Protein AF-A0A7Y3AID7-F1 (afdb_monomer)

Nearest PDB structures (foldseek):
  7nhk-assembly1_0  TM=3.165E-01  e=6.121E+00  Enterococcus faecalis

Mean predicted aligned error: 5.49 Å

pLDDT: mean 89.4, std 6.48, range [61.75, 96.12]

Solvent-accessible surface area (backbone atoms only — not comparable to full-atom values): 4157 Å² total; per-residue (Å²): 92,59,68,59,16,53,51,30,37,53,50,12,61,56,33,47,64,48,24,60,55,46,51,79,61,52,78,78,78,57,68,72,67,57,68,73,52,87,52,69,69,60,52,54,53,51,54,51,53,49,42,52,51,46,37,54,59,40,59,43,48,23,61,54,28,38,52,50,14,52,55,36,39,66,72,57,110

Secondary structure (DSSP, 8-state):
-HHHHHHHHHHHHHHHHHHHHHHTTPPPPPHHHHHT---HHHHHHHHHHHHHHHHHHHHTHHHHHHHHHHHHHHTT-

Structure (mmCIF, N/CA/C/O backbone):
data_AF-A0A7Y3AID7-F1
#
_entry.id   AF-A0A7Y3AID7-F1
#
loop_
_atom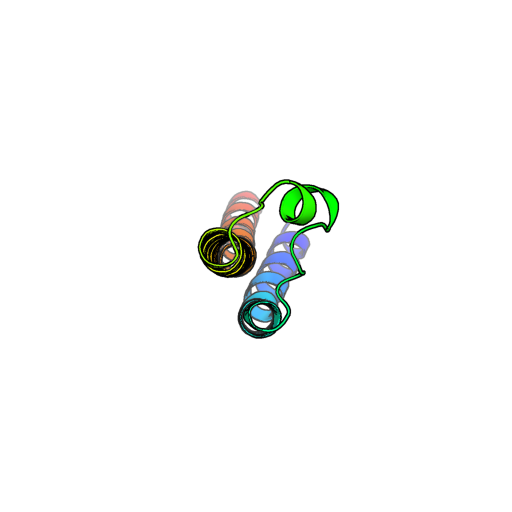_site.group_PDB
_atom_site.id
_atom_site.type_symbol
_atom_site.label_atom_id
_atom_site.label_alt_id
_atom_site.label_comp_id
_atom_site.label_asym_id
_atom_site.label_entity_id
_atom_site.label_seq_id
_atom_site.pdbx_PDB_ins_code
_atom_site.Cartn_x
_atom_site.Cartn_y
_atom_site.Cartn_z
_atom_site.occupancy
_atom_site.B_iso_or_equiv
_atom_site.auth_seq_id
_atom_site.auth_comp_id
_atom_site.auth_asym_id
_atom_site.auth_atom_id
_atom_site.pdbx_PDB_model_num
ATOM 1 N N . MET A 1 1 ? -22.028 2.386 15.464 1.00 64.19 1 MET A N 1
ATOM 2 C CA . MET A 1 1 ? -20.608 2.779 15.279 1.00 64.19 1 MET A CA 1
ATOM 3 C C . MET A 1 1 ? -19.614 1.714 15.757 1.00 64.19 1 MET A C 1
ATOM 5 O O . MET A 1 1 ? -18.640 1.482 15.056 1.00 64.19 1 MET A O 1
ATOM 9 N N . LYS A 1 2 ? -19.883 0.984 16.855 1.00 79.69 2 LYS A N 1
ATOM 10 C CA . LYS A 1 2 ? -19.003 -0.103 17.347 1.00 79.69 2 LYS A CA 1
ATOM 11 C C . LYS A 1 2 ? -18.747 -1.235 16.333 1.00 79.69 2 LYS A C 1
ATOM 13 O O . LYS A 1 2 ? -17.627 -1.712 16.224 1.00 79.69 2 LYS A O 1
ATOM 18 N N . SER A 1 3 ? -19.760 -1.644 15.561 1.00 89.75 3 SER A N 1
ATOM 19 C CA . SER A 1 3 ? -19.592 -2.663 14.506 1.00 89.75 3 SER A CA 1
ATOM 20 C C . SER A 1 3 ? -18.674 -2.183 13.369 1.00 89.75 3 SER A C 1
ATOM 22 O O . SER A 1 3 ? -17.772 -2.913 12.977 1.00 89.75 3 SER A O 1
ATOM 24 N N . LEU A 1 4 ? -18.827 -0.932 12.919 1.00 90.06 4 LEU A N 1
ATOM 25 C CA . LEU A 1 4 ? -17.990 -0.341 11.866 1.00 90.06 4 LEU A CA 1
ATOM 26 C C . LEU A 1 4 ? -16.517 -0.225 12.289 1.00 90.06 4 LEU A C 1
ATOM 28 O O . LEU A 1 4 ? -15.634 -0.552 11.505 1.00 90.06 4 LEU A O 1
ATOM 32 N N . SER A 1 5 ? -16.255 0.176 13.538 1.00 90.56 5 SER A N 1
ATOM 33 C CA . SER A 1 5 ? -14.893 0.202 14.092 1.00 90.56 5 SER A CA 1
ATOM 34 C C . SER A 1 5 ? -14.246 -1.191 14.074 1.00 90.56 5 SER A C 1
ATOM 36 O O . SER A 1 5 ? -13.143 -1.339 13.554 1.00 90.56 5 SER A O 1
ATOM 38 N N . LYS A 1 6 ? -14.964 -2.237 14.514 1.00 92.31 6 LYS A N 1
ATOM 39 C CA . LYS A 1 6 ? -14.465 -3.623 14.452 1.00 92.31 6 LYS A CA 1
ATOM 40 C C . LYS A 1 6 ? -14.151 -4.073 13.024 1.00 92.31 6 LYS A C 1
ATOM 42 O O . LYS A 1 6 ? -13.135 -4.724 12.810 1.00 92.31 6 LYS A O 1
ATOM 47 N N . VAL A 1 7 ? -15.001 -3.729 12.054 1.00 95.38 7 VAL A N 1
ATOM 48 C CA . VAL A 1 7 ? -14.763 -4.056 10.638 1.00 95.38 7 VAL A CA 1
ATOM 49 C C . VAL A 1 7 ? -13.491 -3.374 10.134 1.00 95.38 7 VAL A C 1
ATOM 51 O O . VAL A 1 7 ? -12.640 -4.043 9.559 1.00 95.38 7 VAL A O 1
ATOM 54 N N . LEU A 1 8 ? -13.321 -2.075 10.393 1.00 93.00 8 LEU A N 1
ATOM 55 C CA . LEU A 1 8 ? -12.118 -1.341 9.987 1.00 93.00 8 LEU A CA 1
ATOM 56 C C . LEU A 1 8 ? -10.852 -1.857 10.669 1.00 93.00 8 LEU A C 1
ATOM 58 O O . LEU A 1 8 ? -9.804 -1.898 10.036 1.00 93.00 8 LEU A O 1
ATOM 62 N N . PHE A 1 9 ? -10.945 -2.289 11.925 1.00 94.38 9 PHE A N 1
ATOM 63 C CA . PHE A 1 9 ? -9.825 -2.891 12.637 1.00 94.38 9 PHE A CA 1
ATOM 64 C C . PHE A 1 9 ? -9.368 -4.192 11.965 1.00 94.38 9 PHE A C 1
ATOM 66 O O . PHE A 1 9 ? -8.192 -4.346 11.638 1.00 94.38 9 PHE A O 1
ATOM 73 N N . TRP A 1 10 ? -10.307 -5.102 11.683 1.00 95.75 10 TRP A N 1
ATOM 74 C CA . TRP A 1 10 ? -10.005 -6.355 10.989 1.00 95.75 10 TRP A CA 1
ATOM 75 C C . TRP A 1 10 ? -9.512 -6.128 9.559 1.00 95.75 10 TRP A C 1
ATOM 77 O O . TRP A 1 10 ? -8.552 -6.774 9.146 1.00 95.75 10 TRP A O 1
ATOM 87 N N . LEU A 1 11 ? -10.107 -5.183 8.822 1.00 95.19 11 LEU A N 1
ATOM 88 C CA . LEU A 1 11 ? -9.616 -4.777 7.503 1.00 95.19 11 LEU A CA 1
ATOM 89 C C . LEU A 1 11 ? -8.213 -4.171 7.585 1.00 95.19 11 LEU A C 1
ATOM 91 O O . LEU A 1 11 ? -7.389 -4.454 6.724 1.00 95.19 11 LEU A O 1
ATOM 95 N N . GLY A 1 12 ? -7.917 -3.389 8.623 1.00 94.75 12 GLY A N 1
ATOM 96 C CA . GLY A 1 12 ? -6.591 -2.834 8.876 1.00 94.75 12 GLY A CA 1
ATOM 97 C C . GLY A 1 12 ? -5.548 -3.928 9.076 1.00 94.75 12 GLY A C 1
ATOM 98 O O . GLY A 1 12 ? -4.538 -3.929 8.379 1.00 94.75 12 GLY A O 1
ATOM 99 N N . ILE A 1 13 ? -5.823 -4.914 9.935 1.00 95.75 13 ILE A N 1
ATOM 100 C CA . ILE A 1 13 ? -4.936 -6.073 10.130 1.00 95.75 13 ILE A CA 1
ATOM 101 C C . ILE A 1 13 ? -4.757 -6.844 8.823 1.00 95.75 13 ILE A C 1
ATOM 103 O O . ILE A 1 13 ? -3.632 -7.139 8.428 1.00 95.75 13 ILE A O 1
ATOM 107 N N . LEU A 1 14 ? -5.858 -7.148 8.136 1.00 95.81 14 LEU A N 1
ATOM 108 C CA . LEU A 1 14 ? -5.833 -7.910 6.895 1.00 95.81 14 LEU A CA 1
ATOM 109 C C . LEU A 1 14 ? -5.090 -7.156 5.779 1.00 95.81 14 LEU A C 1
ATOM 111 O O . LEU A 1 14 ? -4.407 -7.770 4.965 1.00 95.81 14 LEU A O 1
ATOM 115 N N . SER A 1 15 ? -5.160 -5.824 5.768 1.00 94.56 15 SER A N 1
ATOM 116 C CA . SER A 1 15 ? -4.472 -4.996 4.780 1.00 94.56 15 SER A CA 1
ATOM 117 C C . SER A 1 15 ? -2.950 -5.025 4.914 1.00 94.56 15 SER A C 1
ATOM 119 O O . SER A 1 15 ? -2.274 -4.716 3.943 1.00 94.56 15 SER A O 1
ATOM 121 N N . ILE A 1 16 ? -2.386 -5.443 6.055 1.00 92.19 16 ILE A N 1
ATOM 122 C CA . ILE A 1 16 ? -0.929 -5.548 6.237 1.00 92.19 16 ILE A CA 1
ATOM 123 C C . ILE A 1 16 ? -0.326 -6.562 5.247 1.00 92.19 16 ILE A C 1
ATOM 125 O O . ILE A 1 16 ? 0.458 -6.142 4.393 1.00 92.19 16 ILE A O 1
ATOM 129 N N . PRO A 1 17 ? -0.697 -7.860 5.266 1.00 94.56 17 PRO A N 1
ATOM 130 C CA . PRO A 1 17 ? -0.175 -8.819 4.296 1.00 94.56 17 PRO A CA 1
ATOM 131 C C . PRO A 1 17 ? -0.608 -8.490 2.865 1.00 94.56 17 PRO A C 1
ATOM 133 O O . PRO A 1 17 ? 0.192 -8.647 1.946 1.00 94.56 17 PRO A O 1
ATOM 136 N N . PHE A 1 18 ? -1.827 -7.974 2.656 1.00 92.81 18 PHE A N 1
ATOM 137 C CA . PHE A 1 18 ? -2.243 -7.533 1.321 1.00 92.81 18 PHE A CA 1
ATOM 138 C C . PHE A 1 18 ? -1.378 -6.396 0.792 1.00 92.81 18 PHE A C 1
ATOM 140 O O . PHE A 1 18 ? -1.085 -6.378 -0.400 1.00 92.81 18 PHE A O 1
ATOM 147 N N . SER A 1 19 ? -0.939 -5.481 1.658 1.00 91.75 19 SER A N 1
ATOM 148 C CA . SER A 1 19 ? -0.130 -4.354 1.219 1.00 91.75 19 SER A CA 1
ATOM 149 C C . SER A 1 19 ? 1.258 -4.786 0.757 1.00 91.75 19 SER A C 1
ATOM 151 O O . SER A 1 19 ? 1.764 -4.321 -0.263 1.00 91.75 19 SER A O 1
ATOM 153 N N . TRP A 1 20 ? 1.828 -5.765 1.456 1.00 90.00 20 TRP A N 1
ATOM 154 C CA . TRP A 1 20 ? 3.077 -6.397 1.068 1.00 90.00 20 TRP A CA 1
ATOM 155 C C . TRP A 1 20 ? 2.942 -7.191 -0.238 1.00 90.00 20 TRP A C 1
ATOM 157 O O . TRP A 1 20 ? 3.770 -7.041 -1.131 1.00 90.00 20 TRP A O 1
ATOM 167 N N . LEU A 1 21 ? 1.871 -7.977 -0.398 1.00 91.75 21 LEU A N 1
ATOM 168 C CA . LEU A 1 21 ? 1.603 -8.708 -1.644 1.00 91.75 21 LEU A CA 1
ATOM 169 C C . LEU A 1 21 ? 1.413 -7.762 -2.832 1.00 91.75 21 LEU A C 1
ATOM 171 O O . LEU A 1 21 ? 1.951 -8.007 -3.910 1.00 91.75 21 LEU A O 1
ATOM 175 N N . ALA A 1 22 ? 0.685 -6.665 -2.634 1.00 90.12 22 ALA A N 1
ATOM 176 C CA . ALA A 1 22 ? 0.455 -5.672 -3.670 1.00 90.12 22 ALA A CA 1
ATOM 177 C C . ALA A 1 22 ? 1.759 -5.029 -4.155 1.00 90.12 22 ALA A C 1
ATOM 179 O O . ALA A 1 22 ? 1.839 -4.687 -5.331 1.00 90.12 22 ALA A O 1
ATOM 180 N N . TRP A 1 23 ? 2.797 -4.935 -3.316 1.00 84.62 23 TRP A N 1
ATOM 181 C CA . TRP A 1 23 ? 4.115 -4.432 -3.721 1.00 84.62 23 TRP A CA 1
ATOM 182 C C . TRP A 1 23 ? 4.701 -5.194 -4.922 1.00 84.62 23 TRP A C 1
ATOM 184 O O . TRP A 1 23 ? 5.369 -4.604 -5.769 1.00 84.62 23 TRP A O 1
ATOM 194 N N . PHE A 1 24 ? 4.405 -6.492 -5.042 1.00 84.94 24 PHE A N 1
ATOM 195 C CA . PHE A 1 24 ? 4.873 -7.338 -6.145 1.00 84.94 24 PHE A CA 1
ATOM 196 C C . PHE A 1 24 ? 3.999 -7.267 -7.404 1.00 84.94 24 PHE A C 1
ATOM 198 O O . PHE A 1 24 ? 4.405 -7.762 -8.451 1.00 84.94 24 PHE A O 1
ATOM 205 N N . ILE A 1 25 ? 2.812 -6.659 -7.322 1.00 87.31 25 ILE A N 1
ATOM 206 C CA . ILE A 1 25 ? 1.807 -6.620 -8.399 1.00 87.31 25 ILE A CA 1
ATOM 207 C C . ILE A 1 25 ? 1.623 -5.175 -8.894 1.00 87.31 25 ILE A C 1
ATOM 209 O O . ILE A 1 25 ? 0.532 -4.779 -9.297 1.0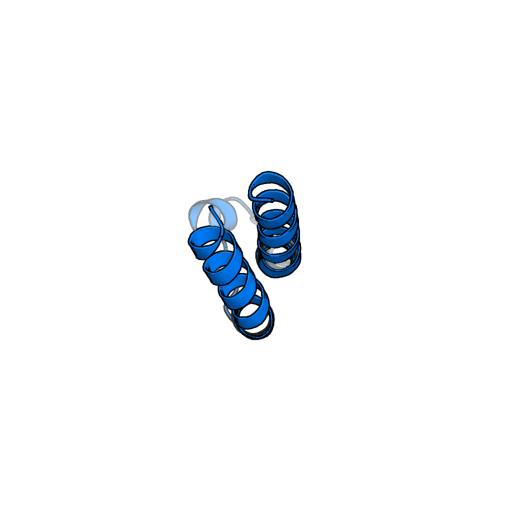0 87.31 25 ILE A O 1
ATOM 213 N N . ALA A 1 26 ? 2.670 -4.346 -8.831 1.00 79.75 26 ALA A N 1
ATOM 214 C CA . ALA A 1 26 ? 2.573 -2.965 -9.291 1.00 79.75 26 ALA A CA 1
ATOM 215 C C . ALA A 1 26 ? 2.078 -2.923 -10.753 1.00 79.75 26 ALA A C 1
ATOM 217 O O . ALA A 1 26 ? 2.682 -3.574 -11.613 1.00 79.75 26 ALA A O 1
ATOM 218 N N . PRO A 1 27 ? 0.978 -2.205 -11.047 1.00 82.38 27 PRO A N 1
ATOM 219 C CA . PRO A 1 27 ? 0.480 -2.096 -12.408 1.00 82.38 27 PRO A CA 1
ATOM 220 C C . PRO A 1 27 ? 1.530 -1.419 -13.293 1.00 82.38 27 PRO A C 1
ATOM 222 O O . PRO A 1 27 ? 2.279 -0.552 -12.845 1.00 82.38 27 PRO A O 1
ATOM 225 N N . ALA A 1 28 ? 1.597 -1.823 -14.560 1.00 81.44 28 ALA A N 1
ATOM 226 C CA . ALA A 1 28 ? 2.470 -1.157 -15.514 1.00 81.44 28 ALA A CA 1
ATOM 227 C C . ALA A 1 28 ? 1.991 0.283 -15.757 1.00 81.44 28 ALA A C 1
ATOM 229 O O . ALA A 1 28 ? 0.787 0.563 -15.760 1.00 81.44 28 ALA A O 1
ATOM 230 N N . LEU A 1 29 ? 2.939 1.187 -16.010 1.00 82.06 29 LEU A N 1
ATOM 231 C CA . LEU A 1 29 ? 2.618 2.525 -16.496 1.00 82.06 29 LEU A CA 1
ATOM 232 C C . LEU A 1 29 ? 1.842 2.432 -17.814 1.00 82.06 29 LEU A C 1
ATOM 234 O O . LEU A 1 29 ? 2.123 1.589 -18.667 1.00 82.06 29 LEU A O 1
ATOM 238 N N . GLY A 1 30 ? 0.861 3.320 -17.980 1.00 83.31 30 GLY A N 1
ATOM 239 C CA . GLY A 1 30 ? 0.026 3.346 -19.175 1.00 83.31 30 GLY A CA 1
ATOM 240 C C . GLY A 1 30 ? 0.867 3.519 -20.450 1.00 83.31 30 GLY A C 1
ATOM 241 O O . GLY A 1 30 ? 1.786 4.347 -20.465 1.00 83.31 30 GLY A O 1
ATOM 242 N N . PRO A 1 31 ? 0.547 2.791 -21.537 1.00 78.06 31 PRO A N 1
ATOM 243 C CA . PRO A 1 31 ? 1.328 2.828 -22.773 1.00 78.06 31 PRO A CA 1
ATOM 244 C C . PRO A 1 31 ? 1.381 4.229 -23.393 1.00 78.06 31 PRO A C 1
ATOM 246 O O . PRO A 1 31 ? 2.377 4.583 -24.014 1.00 78.06 31 PRO A O 1
ATOM 249 N N . GLU A 1 32 ? 0.355 5.051 -23.171 1.00 81.88 32 GLU A N 1
ATOM 250 C CA . GLU A 1 32 ? 0.300 6.445 -23.617 1.00 81.88 32 GLU A CA 1
ATOM 251 C C . GLU A 1 32 ? 1.446 7.286 -23.025 1.00 81.88 32 GLU A C 1
ATOM 253 O O . GLU A 1 32 ? 2.202 7.910 -23.769 1.00 81.88 32 GLU A O 1
ATOM 258 N N . VAL A 1 33 ? 1.666 7.208 -21.707 1.00 78.75 33 VAL A N 1
ATOM 259 C CA . VAL A 1 33 ? 2.748 7.933 -21.014 1.00 78.75 33 VAL A CA 1
ATOM 260 C C . VAL A 1 33 ? 4.114 7.415 -21.461 1.00 78.75 33 VAL A C 1
ATOM 262 O O . VAL A 1 33 ? 5.002 8.202 -21.783 1.00 78.75 33 VAL A O 1
ATOM 265 N N . MET A 1 34 ? 4.272 6.094 -21.562 1.00 84.31 34 MET A N 1
ATOM 266 C CA . MET A 1 34 ? 5.550 5.478 -21.933 1.00 84.31 34 MET A CA 1
ATOM 267 C C . MET A 1 34 ? 5.929 5.727 -23.399 1.00 84.31 34 MET A C 1
ATOM 269 O O . MET A 1 34 ? 7.111 5.863 -23.714 1.00 84.31 34 MET A O 1
ATOM 273 N N . SER A 1 35 ? 4.941 5.838 -24.294 1.00 82.62 35 SER A N 1
ATOM 274 C CA . SER A 1 35 ? 5.163 6.131 -25.716 1.00 82.62 35 SER A CA 1
ATOM 275 C C . SER A 1 35 ? 5.714 7.538 -25.965 1.00 82.62 35 SER A C 1
ATOM 277 O O . SER A 1 35 ? 6.434 7.743 -26.940 1.00 82.62 35 SER A O 1
ATOM 279 N N . SER A 1 36 ? 5.439 8.481 -25.057 1.00 84.19 36 SER A N 1
ATOM 280 C CA . SER A 1 36 ? 5.913 9.868 -25.149 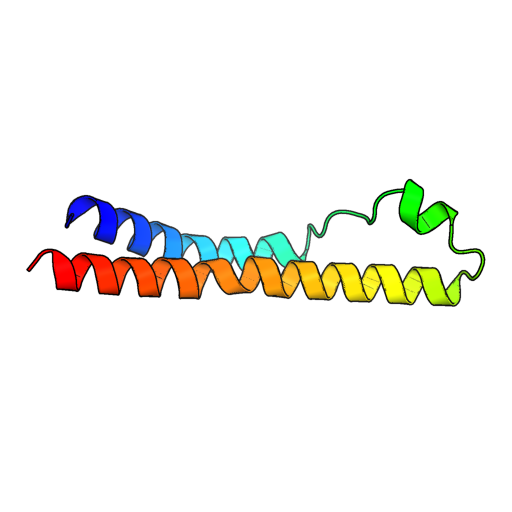1.00 84.19 36 SER A CA 1
ATOM 281 C C . SER A 1 36 ? 7.398 10.047 -24.797 1.00 84.19 36 SER A C 1
ATOM 283 O O . SER A 1 36 ? 7.992 11.073 -25.125 1.00 84.19 36 SER A O 1
ATOM 285 N N . ILE A 1 37 ? 8.019 9.046 -24.161 1.00 84.75 37 ILE A N 1
ATOM 286 C CA . ILE A 1 37 ? 9.417 9.083 -23.717 1.00 84.75 37 ILE A CA 1
ATOM 287 C C . ILE A 1 37 ? 10.276 8.351 -24.747 1.00 84.75 37 ILE A C 1
ATOM 289 O O . ILE A 1 37 ? 10.095 7.153 -24.954 1.00 84.75 37 ILE A O 1
ATOM 293 N N . SER A 1 38 ? 11.218 9.038 -25.390 1.00 84.75 38 SER A N 1
ATOM 294 C CA . SER A 1 38 ? 12.119 8.443 -26.391 1.00 84.75 38 SER A CA 1
ATOM 295 C C . SER A 1 38 ? 13.341 7.744 -25.782 1.00 84.75 38 SER A C 1
ATOM 297 O O . SER A 1 38 ? 13.845 6.788 -26.369 1.00 84.75 38 SER A O 1
ATOM 299 N N . ASP A 1 39 ? 13.802 8.188 -24.610 1.00 91.00 39 ASP A N 1
ATOM 300 C CA . ASP A 1 39 ? 14.998 7.660 -23.947 1.00 91.00 39 ASP A CA 1
ATOM 301 C C . ASP A 1 39 ? 14.695 6.393 -23.112 1.00 91.00 39 ASP A C 1
ATOM 303 O O . ASP A 1 39 ? 13.885 6.451 -22.177 1.00 91.00 39 ASP A O 1
ATOM 307 N N . PRO A 1 40 ? 15.344 5.244 -23.395 1.00 87.50 40 PRO A N 1
ATOM 308 C CA . PRO A 1 40 ? 15.169 4.020 -22.616 1.00 87.50 40 PRO A CA 1
ATOM 309 C C . PRO A 1 40 ? 15.623 4.144 -21.154 1.00 87.50 40 PRO A C 1
ATOM 311 O O . PRO A 1 40 ? 15.024 3.497 -20.293 1.00 87.50 40 PRO A O 1
ATOM 314 N N . ALA A 1 41 ? 16.629 4.970 -20.842 1.00 90.44 41 ALA A N 1
ATOM 315 C CA . ALA A 1 41 ? 17.074 5.152 -19.459 1.00 90.44 41 ALA A CA 1
ATOM 316 C C . ALA A 1 41 ? 15.997 5.861 -18.623 1.00 90.44 41 ALA A C 1
ATOM 318 O O . ALA A 1 41 ? 15.655 5.421 -17.524 1.00 90.44 41 ALA A O 1
ATOM 319 N N . MET A 1 42 ? 15.388 6.909 -19.182 1.00 89.12 42 MET A N 1
ATOM 320 C CA . MET A 1 42 ? 14.284 7.629 -18.549 1.00 89.12 42 MET A CA 1
ATOM 321 C C . MET A 1 42 ? 13.041 6.751 -18.335 1.00 89.12 42 MET A C 1
ATOM 323 O O . MET A 1 42 ? 12.382 6.865 -17.300 1.00 89.12 42 MET A O 1
ATOM 327 N N . ARG A 1 43 ? 12.736 5.840 -19.270 1.00 88.50 43 ARG A N 1
ATOM 328 C CA . ARG A 1 4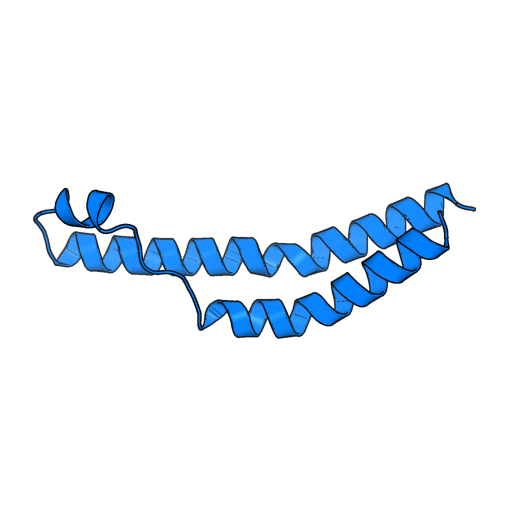3 ? 11.635 4.870 -19.115 1.00 88.50 43 ARG A CA 1
ATOM 329 C C . ARG A 1 43 ? 11.832 3.959 -17.902 1.00 88.50 43 ARG A C 1
ATOM 331 O O . ARG A 1 43 ? 10.898 3.793 -17.125 1.00 88.50 43 ARG A O 1
ATOM 338 N N . ALA A 1 44 ? 13.040 3.427 -17.714 1.00 89.06 44 ALA A N 1
ATOM 339 C CA . ALA A 1 44 ? 13.348 2.562 -16.576 1.00 89.06 44 ALA A CA 1
ATOM 340 C C . ALA A 1 44 ? 13.177 3.292 -15.231 1.00 89.06 44 ALA A C 1
ATOM 342 O O . ALA A 1 44 ? 12.581 2.755 -14.301 1.00 89.06 44 ALA A O 1
ATOM 343 N N . VAL A 1 45 ? 13.633 4.547 -15.145 1.00 91.69 45 VAL A N 1
ATOM 344 C CA . VAL A 1 45 ? 13.466 5.375 -13.936 1.00 91.69 45 VAL A CA 1
ATOM 345 C C . VAL A 1 45 ? 11.990 5.665 -13.651 1.00 91.69 45 VAL A C 1
ATOM 347 O O . VAL A 1 45 ? 11.566 5.623 -12.498 1.00 91.69 45 VAL A O 1
ATOM 350 N N . MET A 1 46 ? 11.187 5.937 -14.684 1.00 90.25 46 MET A N 1
ATOM 351 C CA . MET A 1 46 ? 9.745 6.154 -14.527 1.00 90.25 46 MET A CA 1
ATOM 352 C C . MET A 1 46 ? 9.025 4.911 -13.998 1.00 90.25 46 MET A C 1
ATOM 354 O O . MET A 1 46 ? 8.178 5.038 -13.113 1.00 90.25 46 MET A O 1
ATOM 358 N N . GLU A 1 47 ? 9.356 3.724 -14.509 1.00 89.19 47 GLU A N 1
ATOM 359 C CA . GLU A 1 47 ? 8.773 2.467 -14.029 1.00 89.19 47 GLU A CA 1
ATOM 360 C C . GLU A 1 47 ? 9.122 2.191 -12.565 1.00 89.19 47 GLU A C 1
ATOM 362 O O . GLU A 1 47 ? 8.239 1.809 -11.793 1.00 89.19 47 GLU A O 1
ATOM 367 N N . GLU A 1 48 ? 10.369 2.442 -12.163 1.00 89.06 48 GLU A N 1
ATOM 368 C CA . GLU A 1 48 ? 10.781 2.286 -10.767 1.00 89.06 48 GLU A CA 1
ATOM 369 C C . GLU A 1 48 ? 10.047 3.279 -9.859 1.00 89.06 48 GLU A C 1
ATOM 371 O O . GLU A 1 48 ? 9.407 2.880 -8.887 1.00 89.06 48 GLU A O 1
ATOM 376 N N . ALA A 1 49 ? 10.010 4.561 -10.233 1.00 91.06 49 ALA A N 1
ATOM 377 C CA . ALA A 1 49 ? 9.281 5.581 -9.481 1.00 91.06 49 ALA A CA 1
ATOM 378 C C . ALA A 1 49 ? 7.775 5.268 -9.374 1.00 91.06 49 ALA A C 1
ATOM 380 O O . ALA A 1 49 ? 7.137 5.546 -8.354 1.00 91.06 49 ALA A O 1
ATOM 381 N N . HIS A 1 50 ? 7.177 4.674 -10.414 1.00 91.19 50 HIS A N 1
ATOM 382 C CA . HIS A 1 50 ? 5.785 4.230 -10.370 1.00 91.19 50 HIS A CA 1
ATOM 383 C C . HIS A 1 50 ? 5.582 3.082 -9.378 1.00 91.19 50 HIS A C 1
ATOM 385 O O . HIS A 1 50 ? 4.625 3.105 -8.600 1.00 91.19 50 HIS A O 1
ATOM 391 N N . ARG A 1 51 ? 6.495 2.107 -9.370 1.00 89.25 51 ARG A N 1
ATOM 392 C CA . ARG A 1 51 ? 6.478 0.979 -8.435 1.00 89.25 51 ARG A CA 1
ATOM 393 C C . ARG A 1 51 ? 6.632 1.444 -6.990 1.00 89.25 51 ARG A C 1
ATOM 395 O O . ARG A 1 51 ? 5.863 1.012 -6.133 1.00 89.25 51 ARG A O 1
ATOM 402 N N . GLU A 1 52 ? 7.554 2.366 -6.727 1.00 91.25 52 GLU A N 1
ATOM 403 C CA . GLU A 1 52 ? 7.725 2.981 -5.408 1.00 91.25 52 GLU A CA 1
ATOM 404 C C . GLU A 1 52 ? 6.457 3.720 -4.966 1.00 91.25 52 GLU A C 1
ATOM 406 O O . GLU A 1 52 ? 5.955 3.503 -3.860 1.00 91.25 52 GLU A O 1
ATOM 411 N N . ARG A 1 53 ? 5.876 4.545 -5.848 1.00 92.19 53 ARG A N 1
ATOM 412 C CA . ARG A 1 53 ? 4.620 5.255 -5.567 1.00 92.19 53 ARG A CA 1
ATOM 413 C C . ARG A 1 53 ? 3.478 4.289 -5.248 1.00 92.19 53 ARG A C 1
ATOM 415 O O . ARG A 1 53 ? 2.689 4.564 -4.342 1.00 92.19 53 ARG A O 1
ATOM 422 N N . TRP A 1 54 ? 3.371 3.186 -5.986 1.00 92.94 54 TRP A N 1
ATOM 423 C CA . TRP A 1 54 ? 2.385 2.139 -5.730 1.00 92.94 54 TRP A CA 1
ATOM 424 C C . TRP A 1 54 ? 2.594 1.497 -4.356 1.00 92.94 54 TRP A C 1
ATOM 426 O O . TRP A 1 54 ? 1.649 1.405 -3.571 1.00 92.94 54 TRP A O 1
ATOM 436 N N . GLY A 1 55 ? 3.837 1.142 -4.029 1.00 91.19 55 GLY A N 1
ATOM 437 C CA . GLY A 1 55 ? 4.201 0.600 -2.724 1.00 91.19 55 GLY A CA 1
ATOM 438 C C . GLY A 1 55 ? 3.821 1.531 -1.571 1.00 91.19 55 GLY A C 1
ATOM 439 O O . GLY A 1 55 ? 3.194 1.098 -0.605 1.00 91.19 55 GLY A O 1
ATOM 440 N N . ILE A 1 56 ? 4.105 2.831 -1.696 1.00 92.25 56 ILE A N 1
ATOM 441 C CA . ILE A 1 56 ? 3.725 3.845 -0.698 1.00 92.25 56 ILE A CA 1
ATOM 442 C C . ILE A 1 56 ? 2.200 3.948 -0.561 1.00 92.25 56 ILE A C 1
ATOM 444 O O . ILE A 1 56 ? 1.681 3.958 0.556 1.00 92.25 56 ILE A O 1
ATOM 448 N N . TYR A 1 57 ? 1.475 4.012 -1.683 1.00 93.19 57 TYR A N 1
ATOM 449 C CA . TYR A 1 57 ? 0.014 4.119 -1.687 1.00 93.19 57 TYR A CA 1
ATOM 450 C C . TYR A 1 57 ? -0.639 2.961 -0.931 1.00 93.19 57 TYR A C 1
ATOM 452 O O . TYR A 1 57 ? -1.501 3.172 -0.077 1.00 93.19 57 TYR A O 1
ATOM 460 N N . VAL A 1 58 ? -0.199 1.742 -1.224 1.00 93.44 58 VAL A N 1
ATOM 461 C CA . VAL A 1 58 ? -0.749 0.533 -0.622 1.00 93.44 58 VAL A CA 1
ATOM 462 C C . VAL A 1 58 ? -0.265 0.358 0.826 1.00 93.44 58 VAL A C 1
ATOM 464 O O . VAL A 1 58 ? -1.041 -0.035 1.698 1.00 93.44 58 VAL A O 1
ATOM 467 N N . 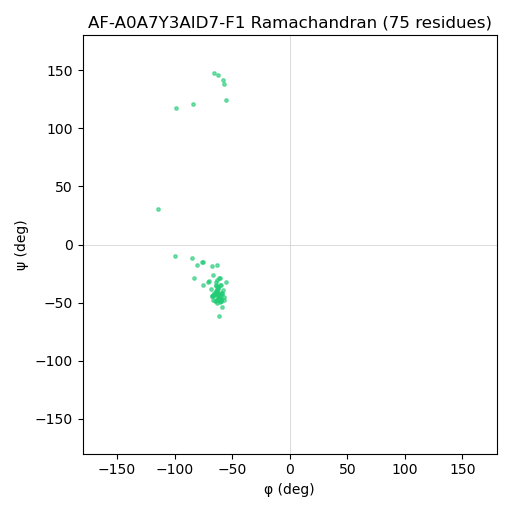GLY A 1 59 ? 0.974 0.751 1.131 1.00 93.00 59 GLY A N 1
ATOM 468 C CA . GLY A 1 59 ? 1.515 0.782 2.493 1.00 93.00 59 GLY A CA 1
ATOM 469 C C . GLY A 1 59 ? 0.789 1.752 3.436 1.00 93.00 59 GLY A C 1
ATOM 470 O O . GLY A 1 59 ? 0.886 1.618 4.655 1.00 93.00 59 GLY A O 1
ATOM 471 N N . HIS A 1 60 ? 0.020 2.707 2.907 1.00 95.12 60 HIS A N 1
ATOM 472 C CA . HIS A 1 60 ? -0.836 3.584 3.709 1.00 95.12 60 HIS A CA 1
ATOM 473 C C . HIS A 1 60 ? -2.168 2.957 4.133 1.00 95.12 60 HIS A C 1
ATOM 475 O O . HIS A 1 60 ? -2.774 3.439 5.090 1.00 95.12 60 HIS A O 1
ATOM 481 N N . TRP A 1 61 ? -2.629 1.877 3.498 1.00 93.94 61 TRP A N 1
ATOM 482 C CA . TRP A 1 61 ? -3.929 1.293 3.841 1.00 93.94 61 TRP A CA 1
ATOM 483 C C . TRP A 1 61 ? -4.010 0.808 5.301 1.00 93.94 61 TRP A C 1
ATOM 485 O O . TRP A 1 61 ? -4.972 1.190 5.978 1.00 93.94 61 TRP A O 1
ATOM 495 N N . PRO A 1 62 ? -3.017 0.065 5.843 1.00 94.94 62 PRO A N 1
ATOM 496 C CA . PRO A 1 62 ? -3.067 -0.382 7.234 1.00 94.94 62 PRO A CA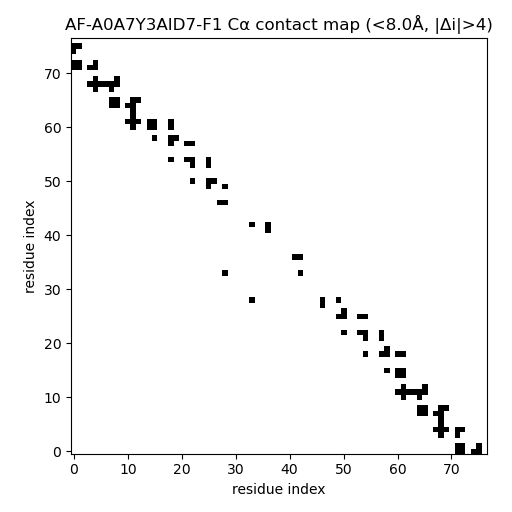 1
ATOM 497 C C . PRO A 1 62 ? -3.163 0.748 8.266 1.00 94.94 62 PRO A C 1
ATOM 499 O O . PRO A 1 62 ? -4.106 0.725 9.064 1.00 94.94 62 PRO A O 1
ATOM 502 N N . PRO A 1 63 ? -2.268 1.760 8.283 1.00 96.00 63 PRO A N 1
ATOM 503 C CA . PRO A 1 63 ? -2.355 2.819 9.279 1.00 96.00 63 PRO A CA 1
ATOM 504 C C . PRO A 1 63 ? -3.652 3.621 9.143 1.00 96.00 63 PRO A C 1
ATOM 506 O O . PRO A 1 63 ? -4.268 3.931 10.160 1.00 96.00 63 PRO A O 1
ATOM 509 N N . THR A 1 64 ? -4.128 3.907 7.925 1.00 95.88 64 THR A N 1
ATOM 510 C CA . THR A 1 64 ? -5.394 4.632 7.739 1.00 95.88 64 THR A CA 1
ATOM 511 C C . THR A 1 64 ? -6.581 3.866 8.328 1.00 95.88 64 THR A C 1
ATOM 513 O O . THR A 1 64 ? -7.363 4.441 9.086 1.00 95.88 64 THR A O 1
ATOM 516 N N . LEU A 1 65 ? -6.708 2.568 8.036 1.00 95.69 65 LEU A N 1
ATOM 517 C CA . LEU A 1 65 ? -7.818 1.744 8.526 1.00 95.69 65 LEU A CA 1
ATOM 518 C C . LEU A 1 65 ? -7.787 1.575 10.051 1.00 95.69 65 LEU A C 1
ATOM 520 O O . LEU A 1 65 ? -8.822 1.705 10.709 1.00 95.69 65 LEU A O 1
ATOM 524 N N . LEU A 1 66 ? -6.602 1.356 10.626 1.00 95.69 66 LEU A N 1
ATOM 525 C CA . LEU A 1 66 ? -6.436 1.206 12.071 1.00 95.69 66 LEU A CA 1
ATOM 526 C C . LEU A 1 66 ? -6.719 2.518 12.813 1.00 95.69 66 LEU A C 1
ATOM 528 O O . LEU A 1 66 ? -7.471 2.514 13.788 1.00 95.69 66 LEU A O 1
ATOM 532 N N . ILE A 1 67 ? -6.214 3.655 12.329 1.00 96.12 67 ILE A N 1
ATOM 533 C CA . ILE A 1 67 ? -6.491 4.965 12.938 1.00 96.12 67 ILE A CA 1
ATOM 534 C C . ILE A 1 67 ? -7.989 5.285 12.871 1.00 96.12 67 ILE A C 1
ATOM 536 O O . ILE A 1 67 ? -8.575 5.715 13.866 1.00 96.12 67 ILE A O 1
ATOM 540 N N . LEU A 1 68 ? -8.642 5.032 11.732 1.00 94.62 68 LEU A N 1
ATOM 541 C CA . LEU A 1 68 ? -10.086 5.233 11.600 1.00 94.62 68 LEU A CA 1
ATOM 542 C C . LEU A 1 68 ? -10.882 4.320 12.538 1.00 94.62 68 LEU A C 1
ATOM 544 O O . LEU A 1 68 ? -11.859 4.780 13.134 1.00 94.62 68 LEU A O 1
ATOM 548 N N . SER A 1 69 ? -10.460 3.063 12.725 1.00 94.38 69 SER A N 1
ATOM 549 C CA . SER A 1 69 ? -11.103 2.166 13.693 1.00 94.38 69 SER A CA 1
ATOM 550 C C . SER A 1 69 ? -11.059 2.731 15.113 1.00 94.38 69 SER A C 1
ATOM 552 O O . SER A 1 69 ? -12.092 2.742 15.788 1.00 94.38 69 SER A O 1
ATOM 554 N N . TYR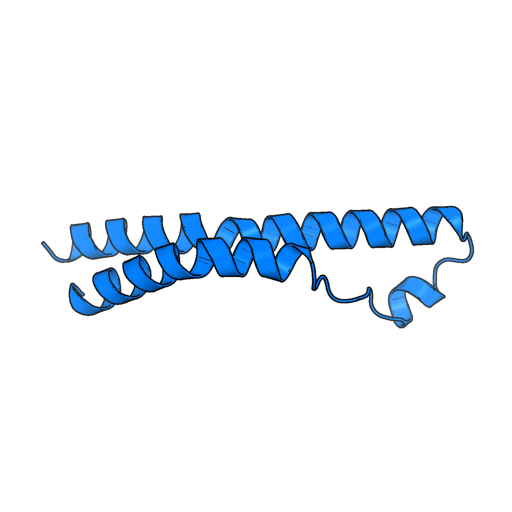 A 1 70 ? -9.917 3.297 15.517 1.00 94.00 70 TYR A N 1
ATOM 555 C CA . TYR A 1 70 ? -9.723 3.910 16.829 1.00 94.00 70 TYR A CA 1
ATOM 556 C C . TYR A 1 70 ? -10.583 5.168 17.011 1.00 94.00 70 TYR A C 1
ATOM 558 O O . TYR A 1 70 ? -11.287 5.310 18.012 1.00 94.00 70 TYR A O 1
ATOM 566 N N . ILE A 1 71 ? -10.587 6.072 16.024 1.00 94.94 71 ILE A N 1
ATOM 567 C CA . ILE A 1 71 ? -11.393 7.303 16.072 1.00 94.94 71 ILE A CA 1
ATOM 568 C C . ILE A 1 71 ? -12.887 6.966 16.184 1.00 94.94 71 ILE A C 1
ATOM 570 O O . ILE A 1 71 ? -13.607 7.574 16.980 1.00 94.94 71 ILE A O 1
ATOM 574 N N . LEU A 1 72 ? -13.363 5.989 15.406 1.00 92.75 72 LEU A N 1
ATOM 575 C CA . LEU A 1 72 ? -14.766 5.576 15.434 1.00 92.75 72 LEU A CA 1
ATOM 576 C C . LEU A 1 72 ? -15.148 4.839 16.716 1.00 92.75 72 LEU A C 1
ATOM 578 O O . LEU A 1 72 ? -16.291 4.969 17.152 1.00 92.75 72 LEU A O 1
ATOM 582 N N . GLU A 1 73 ? -14.230 4.082 17.316 1.00 91.81 73 GLU A N 1
ATOM 583 C CA . GLU A 1 73 ? -14.450 3.460 18.623 1.00 91.81 73 GLU A CA 1
ATOM 584 C C . GLU A 1 73 ? -14.610 4.524 19.706 1.00 91.81 73 GLU A C 1
ATOM 586 O O . GLU A 1 73 ? -15.605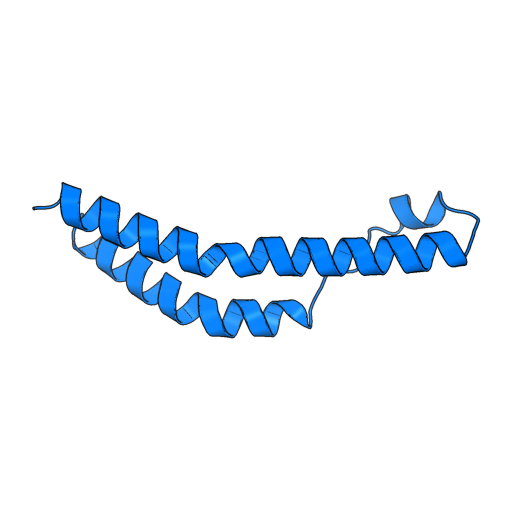 4.520 20.430 1.00 91.81 73 GLU A O 1
ATOM 591 N N . LYS A 1 74 ? -13.693 5.499 19.738 1.00 91.44 74 LYS A N 1
ATOM 592 C CA . LYS A 1 74 ? -13.718 6.613 20.689 1.00 91.44 74 LYS A CA 1
ATOM 593 C C . LYS A 1 74 ? -14.982 7.463 20.574 1.00 91.44 74 LYS A C 1
ATOM 595 O O . LYS A 1 74 ? -15.474 7.945 21.582 1.00 91.44 74 LYS A O 1
ATOM 600 N N . LYS A 1 75 ? -15.519 7.646 19.363 1.00 88.12 75 LYS A N 1
ATOM 601 C CA . LYS A 1 75 ? -16.770 8.392 19.135 1.00 88.12 75 LYS A CA 1
ATOM 602 C C . LYS A 1 75 ? -18.029 7.592 19.511 1.00 88.12 75 LYS A C 1
ATOM 604 O O . LYS A 1 75 ? -19.118 8.154 19.546 1.00 88.12 75 LYS A O 1
ATOM 609 N N . ALA A 1 76 ? -17.910 6.275 19.687 1.00 80.44 76 A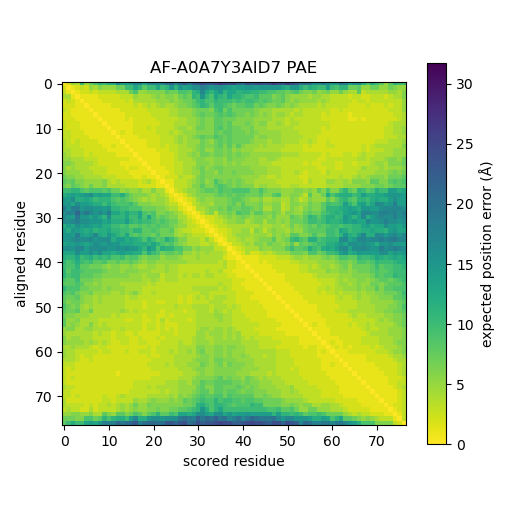LA A N 1
ATOM 610 C CA . ALA A 1 76 ? -19.021 5.363 19.969 1.00 80.44 76 ALA A CA 1
ATOM 611 C C . ALA A 1 76 ? -19.175 4.979 21.445 1.00 80.44 76 ALA A C 1
ATOM 613 O O . ALA A 1 76 ? -20.151 4.290 21.771 1.00 80.44 76 ALA A O 1
ATOM 614 N N . GLY A 1 77 ? -18.196 5.336 22.278 1.00 61.75 77 GLY A N 1
ATOM 615 C CA . GLY A 1 77 ? -18.319 5.396 23.734 1.00 61.75 77 GLY A CA 1
ATOM 616 C C . GLY A 1 77 ? -18.829 6.761 24.159 1.00 61.75 77 GLY A C 1
ATOM 617 O O . GLY A 1 77 ? -19.554 6.781 25.172 1.00 61.75 77 GLY A O 1
#

Sequence (77 aa):
MKSLSKVLFWLGILSIPFSWLAWFIAPALGPEVMSSISDPAMRAVMEEAHRERWGIYVGHWPPTLLILSYILEKKAG

Radius of gyration: 17.75 Å; Cα contacts (8 Å, |Δi|>4): 63; chains: 1; bounding box: 38×19×50 Å

Foldseek 3Di:
DLVLLVVLLVQLVVLPVVLVVQLVVQDADDVVVLVVDPDPVVSVVVRVVSSVVSSVVSVVSNVVSNVVSVVVVVVVD